Protein AF-A0AAP8HTF0-F1 (afdb_monomer_lite)

Structure (mmCIF, N/CA/C/O backbone):
data_AF-A0AAP8HTF0-F1
#
_entry.id   AF-A0AAP8HTF0-F1
#
loop_
_atom_site.group_PDB
_atom_site.id
_atom_site.type_symbol
_atom_site.label_atom_id
_atom_site.label_alt_id
_atom_site.label_comp_id
_atom_site.label_asym_id
_atom_site.label_entity_id
_atom_site.label_seq_id
_atom_site.pdbx_PDB_ins_code
_atom_site.Cartn_x
_atom_site.Cartn_y
_atom_site.Cartn_z
_atom_site.occupancy
_atom_site.B_iso_or_equiv
_atom_site.auth_seq_id
_atom_site.auth_comp_id
_atom_site.auth_asym_id
_atom_site.auth_atom_id
_atom_site.pdbx_PDB_model_num
ATOM 1 N N . THR A 1 1 ? 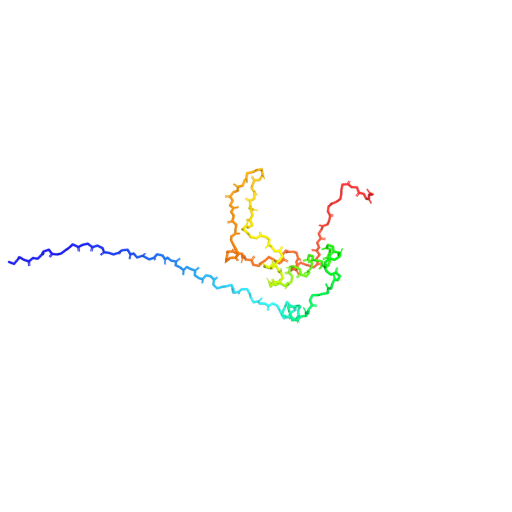-31.927 -19.186 58.341 1.00 35.69 1 THR A N 1
ATOM 2 C CA . THR A 1 1 ? -30.900 -19.758 57.447 1.00 35.69 1 THR A CA 1
ATOM 3 C C . THR A 1 1 ? -31.431 -19.702 56.021 1.00 35.69 1 THR A C 1
ATOM 5 O O . THR A 1 1 ? -31.963 -20.673 55.511 1.00 35.69 1 THR A O 1
ATOM 8 N N . ASP A 1 2 ? -31.581 -18.532 55.402 1.00 37.91 2 ASP A N 1
ATOM 9 C CA . ASP A 1 2 ? -30.536 -17.594 54.945 1.00 37.91 2 ASP A CA 1
ATOM 10 C C . ASP A 1 2 ? -29.545 -18.229 53.964 1.00 37.91 2 ASP A C 1
ATOM 12 O O . ASP A 1 2 ? -28.569 -18.835 54.394 1.00 37.91 2 ASP A O 1
ATOM 16 N N . LYS A 1 3 ? -29.784 -18.068 52.653 1.00 40.88 3 LYS A N 1
ATOM 17 C CA . LYS A 1 3 ? -29.008 -17.164 51.771 1.00 40.88 3 LYS A CA 1
ATOM 18 C C . LYS A 1 3 ? -29.425 -17.320 50.299 1.00 40.88 3 LYS A C 1
ATOM 20 O O . LYS A 1 3 ? -29.260 -18.380 49.708 1.00 40.88 3 LYS A O 1
ATOM 25 N N . LYS A 1 4 ? -29.847 -16.217 49.678 1.00 43.31 4 LYS A N 1
ATOM 26 C CA . LYS A 1 4 ? -29.582 -15.938 48.253 1.00 43.31 4 LYS A CA 1
ATOM 27 C C . LYS A 1 4 ? -28.204 -15.257 48.157 1.00 43.31 4 LYS A C 1
ATOM 29 O O . LYS A 1 4 ? -27.830 -14.555 49.099 1.00 43.31 4 LYS A O 1
ATOM 34 N N . PRO A 1 5 ? -27.458 -15.417 47.053 1.00 44.50 5 PRO A N 1
ATOM 35 C CA . PRO A 1 5 ? -27.151 -14.231 46.238 1.00 44.50 5 PRO A CA 1
ATOM 36 C C . PRO A 1 5 ? -27.349 -14.444 44.723 1.00 44.50 5 PRO A C 1
ATOM 38 O O . PRO A 1 5 ? -27.548 -15.555 44.248 1.00 44.50 5 PRO A O 1
ATOM 41 N N . ALA A 1 6 ? -27.381 -13.317 44.008 1.00 40.03 6 ALA A N 1
ATOM 42 C CA . ALA A 1 6 ? -27.692 -13.133 42.589 1.00 40.03 6 ALA A CA 1
ATOM 43 C C . ALA A 1 6 ? -26.401 -13.050 41.702 1.00 40.03 6 ALA A C 1
ATOM 45 O O . ALA A 1 6 ? -25.457 -13.755 42.037 1.00 40.03 6 ALA A O 1
ATOM 4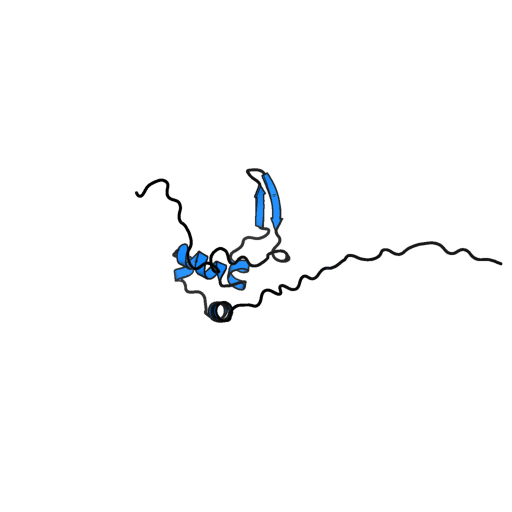6 N N . PRO A 1 7 ? -26.341 -12.296 40.574 1.00 54.53 7 PRO A N 1
ATOM 47 C CA . PRO A 1 7 ? -25.961 -12.742 39.220 1.00 54.53 7 PRO A CA 1
ATOM 48 C C . PRO A 1 7 ? -24.594 -12.183 38.721 1.00 54.53 7 PRO A C 1
ATOM 50 O O . PRO A 1 7 ? -23.860 -11.588 39.503 1.00 54.53 7 PRO A O 1
ATOM 53 N N . ALA A 1 8 ? -24.335 -12.292 37.401 1.00 37.59 8 ALA A N 1
ATOM 54 C CA . ALA A 1 8 ? -23.134 -11.894 36.626 1.00 37.59 8 ALA A CA 1
ATOM 55 C C . ALA A 1 8 ? -22.018 -12.963 36.665 1.00 37.59 8 ALA A C 1
ATOM 57 O O . ALA A 1 8 ? -21.877 -13.652 37.663 1.00 37.59 8 ALA A O 1
ATOM 58 N N . ILE A 1 9 ? -21.254 -13.243 35.601 1.00 38.97 9 ILE A N 1
ATOM 59 C CA . ILE A 1 9 ? -20.339 -12.311 34.933 1.00 38.97 9 ILE A CA 1
ATOM 60 C C . ILE A 1 9 ? -20.060 -12.758 33.488 1.00 38.97 9 ILE A C 1
ATOM 62 O O . ILE A 1 9 ? -19.733 -13.911 33.217 1.00 38.97 9 ILE A O 1
ATOM 66 N N . ASP A 1 10 ? -20.190 -11.779 32.602 1.00 44.19 10 ASP A N 1
ATOM 67 C CA . ASP A 1 10 ? -19.608 -11.641 31.271 1.00 44.19 10 ASP A CA 1
ATOM 68 C C . ASP A 1 10 ? -18.216 -12.298 31.156 1.00 44.19 10 ASP A C 1
ATOM 70 O O . ASP A 1 10 ? -17.317 -12.001 31.943 1.00 44.19 10 ASP A O 1
ATOM 74 N N . SER A 1 11 ? -18.022 -13.202 30.193 1.00 40.41 11 SER A N 1
ATOM 75 C CA . SER A 1 11 ? -16.692 -13.718 29.844 1.00 40.41 11 SER A CA 1
ATOM 76 C C . SER A 1 11 ? -16.354 -13.307 28.423 1.00 40.41 11 SER A C 1
ATOM 78 O O . SER A 1 11 ? -16.525 -14.054 27.465 1.00 40.41 11 SER A O 1
ATOM 80 N N . ALA A 1 12 ? -15.910 -12.053 28.358 1.00 40.00 12 ALA A N 1
ATOM 81 C CA . ALA A 1 12 ? -14.714 -11.604 27.665 1.00 40.00 12 ALA A CA 1
ATOM 82 C C . ALA A 1 12 ? -14.474 -12.208 26.274 1.00 40.00 12 ALA A C 1
ATOM 84 O O . ALA A 1 12 ? -13.890 -13.279 26.114 1.00 40.00 12 ALA A O 1
ATOM 85 N N . SER A 1 13 ? -14.841 -11.413 25.267 1.00 46.22 13 SER A N 1
ATOM 86 C CA . SER A 1 13 ? -13.892 -10.898 24.277 1.00 46.22 13 SER A CA 1
ATOM 87 C C . SER A 1 13 ? -12.667 -11.788 24.079 1.00 46.22 13 SER A C 1
ATOM 89 O O . SER A 1 13 ? -11.641 -11.612 24.735 1.00 46.22 13 SER A O 1
ATOM 91 N N . SER A 1 14 ? -12.769 -12.734 23.147 1.00 37.91 14 SER A N 1
ATOM 92 C CA . SER A 1 14 ? -11.599 -13.399 22.583 1.00 37.91 14 SER A CA 1
ATOM 93 C C . SER A 1 14 ? -10.820 -12.366 21.769 1.00 37.91 14 SER A C 1
ATOM 95 O O . SER A 1 14 ? -10.961 -12.270 20.550 1.00 37.91 14 SER A O 1
ATOM 97 N N . ASP A 1 15 ? -10.041 -11.547 22.474 1.00 42.03 15 ASP A N 1
ATOM 98 C CA . ASP A 1 15 ? -9.039 -10.646 21.924 1.00 42.03 15 ASP A CA 1
ATOM 99 C C . ASP A 1 15 ? -7.942 -11.517 21.314 1.00 42.03 15 ASP A C 1
ATOM 101 O O . ASP A 1 15 ? -6.928 -11.851 21.926 1.00 42.03 15 ASP A O 1
ATOM 105 N N . THR A 1 16 ? -8.211 -12.010 20.106 1.00 44.69 16 THR A N 1
ATOM 106 C CA . THR A 1 16 ? -7.203 -12.713 19.328 1.00 44.69 16 THR A CA 1
ATOM 107 C C . THR A 1 16 ? -6.325 -11.634 18.722 1.00 44.69 16 THR A C 1
ATOM 109 O O . THR A 1 16 ? -6.519 -11.204 17.583 1.00 44.69 16 THR A O 1
ATOM 112 N N . VAL A 1 17 ? -5.354 -11.186 19.515 1.00 46.19 17 VAL A N 1
ATOM 113 C CA . VAL A 1 17 ? -4.145 -10.531 19.029 1.00 46.19 17 VAL A CA 1
ATOM 114 C C . VAL A 1 17 ? -3.443 -11.556 18.140 1.00 46.19 17 VAL A C 1
ATOM 116 O O . VAL A 1 17 ? -2.578 -12.309 18.579 1.00 46.19 17 VAL A O 1
ATOM 119 N N . ILE A 1 18 ? -3.860 -11.637 16.875 1.00 50.62 18 ILE A N 1
ATOM 120 C CA . ILE A 1 18 ? -3.077 -12.305 15.841 1.00 50.62 18 ILE A CA 1
ATOM 121 C C . ILE A 1 18 ? -1.885 -11.383 15.620 1.00 50.62 18 ILE A C 1
ATOM 123 O O . ILE A 1 18 ? -1.930 -10.462 14.803 1.00 50.62 18 ILE A O 1
ATOM 127 N N . ALA A 1 19 ? -0.851 -11.588 16.433 1.00 45.00 19 ALA A N 1
ATOM 128 C CA . ALA A 1 19 ? 0.467 -11.055 16.176 1.00 45.00 19 ALA A CA 1
ATOM 129 C C . ALA A 1 19 ? 0.830 -11.433 14.736 1.00 45.00 19 ALA A C 1
ATOM 131 O O . ALA A 1 19 ? 0.742 -12.602 14.349 1.00 45.00 19 ALA A O 1
ATOM 132 N N . ASP A 1 20 ? 1.156 -10.412 13.948 1.00 48.78 20 ASP A N 1
ATOM 133 C CA . ASP A 1 20 ? 1.561 -10.494 12.550 1.00 48.78 20 ASP A CA 1
ATOM 134 C C . ASP A 1 20 ? 2.840 -11.347 12.481 1.00 48.78 20 ASP A C 1
ATOM 136 O O . ASP A 1 20 ? 3.950 -10.854 12.652 1.00 48.78 20 ASP A O 1
ATOM 140 N N . THR A 1 21 ? 2.664 -12.665 12.374 1.00 46.16 21 THR A N 1
ATOM 141 C CA . THR A 1 21 ? 3.712 -13.693 12.499 1.00 46.16 21 THR A CA 1
ATOM 142 C C . THR A 1 21 ? 4.230 -14.142 11.136 1.00 46.16 21 THR A C 1
ATOM 144 O O . THR A 1 21 ? 4.819 -15.212 11.010 1.00 46.16 21 THR A O 1
ATOM 147 N N . GLN A 1 22 ? 4.043 -13.329 10.093 1.00 56.84 22 GLN A N 1
ATOM 148 C CA . GLN A 1 22 ? 4.747 -13.559 8.836 1.00 56.84 22 GLN A CA 1
ATOM 149 C C . GLN A 1 22 ? 6.175 -13.035 8.995 1.00 56.84 22 GLN A C 1
ATOM 151 O O . GLN A 1 22 ? 6.391 -11.836 9.169 1.00 56.84 22 GLN A O 1
ATOM 156 N N . ALA A 1 23 ? 7.131 -13.965 9.030 1.00 55.50 23 ALA A N 1
ATOM 157 C CA . ALA A 1 23 ? 8.553 -13.663 9.098 1.00 55.50 23 ALA A CA 1
ATOM 158 C C . ALA A 1 23 ? 8.923 -12.703 7.958 1.00 55.50 23 ALA A C 1
ATOM 160 O O . ALA A 1 23 ? 8.642 -12.997 6.799 1.00 55.50 23 ALA A O 1
ATOM 161 N N . MET A 1 24 ? 9.510 -11.554 8.303 1.00 55.34 24 MET A N 1
ATOM 162 C CA . MET A 1 24 ? 10.056 -10.622 7.317 1.00 55.34 24 MET A CA 1
ATOM 163 C C . MET A 1 24 ? 11.218 -11.299 6.595 1.00 55.34 24 MET A C 1
ATOM 165 O O . MET A 1 24 ? 12.131 -11.801 7.259 1.00 55.34 24 MET A O 1
ATOM 169 N N . ASP A 1 25 ? 11.190 -11.296 5.266 1.00 61.47 25 ASP A N 1
ATOM 170 C CA . ASP A 1 25 ? 12.321 -11.768 4.469 1.00 61.47 25 ASP A CA 1
ATOM 171 C C . ASP A 1 25 ? 13.519 -10.817 4.678 1.00 61.47 25 ASP A C 1
ATOM 173 O O . ASP A 1 25 ? 13.357 -9.610 4.882 1.00 61.47 25 ASP A O 1
ATOM 177 N N . SER A 1 26 ? 14.744 -11.342 4.669 1.00 60.38 26 SER A N 1
ATOM 178 C CA . SER A 1 26 ? 15.965 -10.538 4.833 1.00 60.38 26 SER A CA 1
ATOM 179 C C . SER A 1 26 ? 16.114 -9.488 3.726 1.00 60.38 26 SER A C 1
ATOM 181 O O . SER A 1 26 ? 16.704 -8.431 3.944 1.00 60.38 26 SER A O 1
ATOM 183 N N . THR A 1 27 ? 15.535 -9.751 2.554 1.00 59.28 27 THR A N 1
ATOM 184 C CA . THR A 1 27 ? 15.442 -8.801 1.439 1.00 59.28 27 THR A CA 1
ATOM 185 C C . THR A 1 27 ? 14.512 -7.626 1.758 1.00 59.28 27 THR A C 1
ATOM 187 O O . THR A 1 27 ? 14.869 -6.478 1.505 1.00 59.28 27 THR A O 1
ATOM 190 N N . GLU A 1 28 ? 13.364 -7.881 2.389 1.00 61.22 28 GLU A N 1
ATOM 191 C CA . GLU A 1 28 ? 12.408 -6.850 2.814 1.00 61.22 28 GLU A CA 1
ATOM 192 C C . GLU A 1 28 ? 13.004 -5.929 3.885 1.00 61.22 28 GLU A C 1
ATOM 194 O O . GLU A 1 28 ? 12.814 -4.713 3.832 1.00 61.22 28 GLU A O 1
ATOM 199 N N . GLN A 1 29 ? 13.774 -6.486 4.828 1.00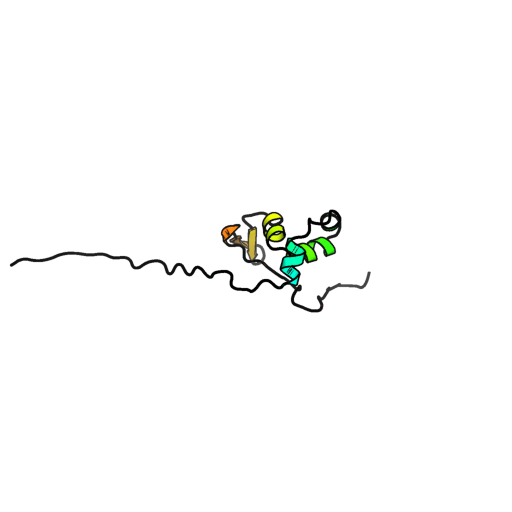 61.59 29 GLN A N 1
ATOM 200 C CA . GLN A 1 29 ? 14.472 -5.692 5.847 1.00 61.59 29 GLN A CA 1
ATOM 201 C C . GLN A 1 29 ? 15.488 -4.730 5.221 1.00 61.59 29 GLN A C 1
ATOM 203 O O . GLN A 1 29 ? 15.505 -3.552 5.570 1.00 61.59 29 GLN A O 1
ATOM 208 N N . LEU A 1 30 ? 16.283 -5.204 4.256 1.00 60.31 30 LEU A N 1
ATOM 209 C CA . LEU A 1 30 ? 17.279 -4.379 3.568 1.00 60.31 30 LEU A CA 1
ATOM 210 C C . LEU A 1 30 ? 16.627 -3.223 2.786 1.00 60.31 30 LEU A C 1
ATOM 212 O O . LEU A 1 30 ? 17.118 -2.096 2.806 1.00 60.31 30 LEU A O 1
ATOM 216 N N . ILE A 1 31 ? 15.499 -3.491 2.121 1.00 63.62 31 ILE A N 1
ATOM 217 C CA . ILE A 1 31 ? 14.753 -2.484 1.353 1.00 63.62 31 ILE A CA 1
ATOM 218 C C . ILE A 1 31 ? 14.132 -1.433 2.287 1.00 63.62 31 ILE A C 1
ATOM 220 O O . ILE A 1 31 ? 14.103 -0.246 1.956 1.00 63.62 31 ILE A O 1
ATOM 224 N N . GLU A 1 32 ? 13.670 -1.832 3.476 1.00 64.50 32 GLU A N 1
ATOM 225 C CA . GLU A 1 32 ? 13.082 -0.913 4.455 1.00 64.50 32 GLU A CA 1
ATOM 226 C C . GLU A 1 32 ? 14.097 0.083 5.051 1.00 64.50 32 GLU A C 1
ATOM 228 O O . GLU A 1 32 ? 13.711 1.196 5.422 1.00 64.50 32 GLU A O 1
ATOM 233 N N . GLU A 1 33 ? 15.381 -0.281 5.122 1.00 62.38 33 GLU A N 1
ATOM 234 C CA . GLU A 1 33 ? 16.454 0.578 5.645 1.00 62.38 33 GLU A CA 1
ATOM 235 C C . GLU A 1 33 ? 16.931 1.646 4.651 1.00 62.38 33 GLU A C 1
ATOM 237 O O . GLU A 1 33 ? 17.479 2.676 5.055 1.00 62.38 33 GLU A O 1
ATOM 242 N N . THR A 1 34 ? 16.703 1.447 3.351 1.00 59.62 34 THR A N 1
ATOM 243 C CA . THR A 1 34 ? 17.134 2.412 2.335 1.00 59.62 34 THR A CA 1
ATOM 244 C C . THR A 1 34 ? 16.169 3.601 2.209 1.00 59.62 34 THR A C 1
ATOM 246 O O . THR A 1 34 ? 14.952 3.412 2.120 1.00 59.62 34 THR A O 1
ATOM 249 N N . PRO A 1 35 ? 16.668 4.857 2.187 1.00 61.41 35 PRO A N 1
ATOM 250 C CA . PRO A 1 35 ? 15.824 6.018 1.936 1.00 61.41 35 PRO A CA 1
ATOM 251 C C . PRO A 1 35 ? 15.245 5.938 0.521 1.00 61.41 35 PRO A C 1
ATOM 253 O O . PRO A 1 35 ? 15.974 5.718 -0.445 1.00 61.41 35 PRO A O 1
ATOM 256 N N . MET A 1 36 ? 13.930 6.134 0.416 1.00 62.59 36 MET A N 1
ATOM 257 C CA . MET A 1 36 ? 13.189 5.977 -0.835 1.00 62.59 36 MET A CA 1
ATOM 258 C C . MET A 1 36 ? 13.811 6.786 -1.985 1.00 62.59 36 MET A C 1
ATOM 260 O O . MET A 1 36 ? 13.958 8.008 -1.852 1.00 62.59 36 MET A O 1
ATOM 264 N N . PRO A 1 37 ? 14.136 6.148 -3.125 1.00 63.44 37 PRO A N 1
ATOM 265 C CA . PRO A 1 37 ? 14.583 6.862 -4.311 1.00 63.44 37 PRO A CA 1
ATOM 266 C C . PRO A 1 37 ? 13.500 7.846 -4.762 1.00 63.44 37 PRO A C 1
ATOM 268 O O . PRO A 1 37 ? 12.339 7.462 -4.887 1.00 63.44 37 PRO A O 1
ATOM 271 N N . LYS A 1 38 ? 13.866 9.099 -5.070 1.00 64.06 38 LYS A N 1
ATOM 272 C CA . LYS A 1 38 ? 12.921 10.089 -5.635 1.00 64.06 38 LYS A CA 1
ATOM 273 C C . LYS A 1 38 ? 12.245 9.590 -6.921 1.00 64.06 38 LYS A C 1
ATOM 275 O O . LYS A 1 38 ? 11.105 9.946 -7.178 1.00 64.06 38 LYS A O 1
ATOM 280 N N . ALA A 1 39 ? 12.926 8.724 -7.674 1.00 58.38 39 ALA A N 1
ATOM 281 C CA . ALA A 1 39 ? 12.411 8.094 -8.889 1.00 58.38 39 ALA A CA 1
ATOM 282 C C . ALA A 1 39 ? 11.189 7.186 -8.647 1.00 58.38 39 ALA A C 1
ATOM 284 O O . ALA A 1 39 ? 10.337 7.066 -9.521 1.00 58.38 39 ALA A O 1
ATOM 285 N N . ALA A 1 40 ? 11.041 6.611 -7.446 1.00 60.78 40 ALA A N 1
ATOM 286 C CA . ALA A 1 40 ? 9.874 5.796 -7.101 1.00 60.78 40 ALA A CA 1
ATOM 287 C C . ALA A 1 40 ? 8.577 6.616 -6.988 1.00 60.78 40 ALA A C 1
ATOM 289 O O . ALA A 1 40 ? 7.503 6.036 -6.895 1.00 60.78 40 ALA A O 1
ATOM 290 N N . ASP A 1 41 ? 8.659 7.949 -6.975 1.00 66.56 41 ASP A N 1
ATOM 291 C CA . ASP A 1 41 ? 7.494 8.828 -7.105 1.00 66.56 41 ASP A CA 1
ATOM 292 C C . ASP A 1 41 ? 7.228 9.246 -8.570 1.00 66.56 41 ASP A C 1
ATOM 294 O O . ASP A 1 41 ? 6.180 9.825 -8.849 1.00 66.56 41 ASP A O 1
ATOM 298 N N . GLU A 1 42 ? 8.136 8.951 -9.511 1.00 76.38 42 GLU A N 1
ATOM 299 C CA . GLU A 1 42 ? 8.030 9.345 -10.926 1.00 76.38 42 GLU A CA 1
ATOM 300 C C . GLU A 1 42 ? 7.509 8.216 -11.832 1.00 76.38 42 GLU A C 1
ATOM 302 O O . GLU A 1 42 ? 6.781 8.493 -12.787 1.00 76.38 42 GLU A O 1
ATOM 307 N N . LEU A 1 43 ? 7.834 6.951 -11.532 1.00 83.88 43 LEU A N 1
ATOM 308 C CA . LEU A 1 43 ? 7.396 5.778 -12.302 1.00 83.88 43 LEU A CA 1
ATOM 309 C C . LEU A 1 43 ? 6.498 4.857 -11.469 1.00 83.88 43 LEU A C 1
ATOM 311 O O . LEU A 1 43 ? 6.823 4.499 -10.338 1.00 83.88 43 LEU A O 1
ATOM 315 N N . PHE A 1 44 ? 5.369 4.436 -12.051 1.00 86.12 44 PHE A N 1
ATOM 316 C CA . PHE A 1 44 ? 4.416 3.554 -11.369 1.00 86.12 44 PHE A CA 1
ATOM 317 C C . PHE A 1 44 ? 5.007 2.174 -11.057 1.00 86.12 44 PHE A C 1
ATOM 319 O O . PHE A 1 44 ? 4.744 1.638 -9.982 1.00 86.12 44 PHE A O 1
ATOM 326 N N . ASP A 1 45 ? 5.819 1.621 -11.959 1.00 86.38 45 ASP A N 1
ATOM 327 C CA . ASP A 1 45 ? 6.430 0.306 -11.760 1.00 86.38 45 ASP A CA 1
ATOM 328 C C . ASP A 1 45 ? 7.357 0.335 -10.535 1.00 86.38 45 ASP A C 1
ATOM 330 O O . ASP A 1 45 ? 7.158 -0.420 -9.582 1.00 86.38 45 ASP A O 1
ATOM 334 N N . ASP A 1 46 ? 8.282 1.296 -10.477 1.00 84.56 46 ASP A N 1
ATOM 335 C CA . ASP A 1 46 ? 9.157 1.487 -9.315 1.00 84.56 46 ASP A CA 1
ATOM 336 C C . ASP A 1 46 ? 8.355 1.755 -8.035 1.00 84.56 46 ASP A C 1
ATOM 338 O O . ASP A 1 46 ? 8.684 1.225 -6.968 1.00 84.56 46 ASP A O 1
ATOM 342 N N . PHE A 1 47 ? 7.278 2.543 -8.120 1.00 87.19 47 PHE A N 1
ATOM 343 C CA . PHE A 1 47 ? 6.392 2.776 -6.984 1.00 87.19 47 PHE A CA 1
ATOM 344 C C . PHE A 1 47 ? 5.807 1.467 -6.446 1.00 87.19 47 PHE A C 1
ATOM 346 O O . PHE A 1 47 ? 5.898 1.213 -5.243 1.00 87.19 47 PHE A O 1
ATOM 353 N N . VAL A 1 48 ? 5.195 0.638 -7.302 1.00 87.75 48 VAL A N 1
ATOM 354 C CA . VAL A 1 48 ? 4.464 -0.555 -6.852 1.00 87.75 48 VAL A CA 1
ATOM 355 C C . VAL A 1 48 ? 5.410 -1.621 -6.293 1.00 87.75 48 VAL A C 1
ATOM 357 O O . VAL A 1 48 ? 5.084 -2.221 -5.266 1.00 87.75 48 VAL A O 1
ATOM 360 N N . PHE A 1 49 ? 6.609 -1.786 -6.867 1.00 85.38 49 PHE A N 1
ATOM 361 C CA . PHE A 1 49 ? 7.641 -2.678 -6.323 1.00 85.38 49 PHE A CA 1
ATOM 362 C C . PHE A 1 49 ? 8.083 -2.241 -4.920 1.00 85.38 49 PHE A C 1
ATOM 364 O O . PHE A 1 49 ? 8.085 -3.042 -3.982 1.00 85.38 49 PHE A O 1
ATOM 371 N N . ASN A 1 50 ? 8.377 -0.951 -4.735 1.00 85.44 50 ASN A N 1
ATOM 372 C CA . ASN A 1 50 ? 8.764 -0.425 -3.426 1.00 85.44 50 ASN A CA 1
ATOM 373 C C . ASN A 1 50 ? 7.605 -0.456 -2.412 1.00 85.44 50 ASN A C 1
ATOM 375 O O . ASN A 1 50 ? 7.814 -0.736 -1.230 1.00 85.44 50 ASN A O 1
ATOM 379 N N . PHE A 1 51 ? 6.373 -0.188 -2.852 1.00 88.81 51 PHE A N 1
ATOM 380 C CA . PHE A 1 51 ? 5.171 -0.209 -2.013 1.00 88.81 51 PHE A CA 1
ATOM 381 C C . PHE A 1 51 ? 4.855 -1.606 -1.474 1.00 88.81 51 PHE A C 1
ATOM 383 O O . PHE A 1 51 ? 4.425 -1.735 -0.327 1.00 88.81 51 PHE A O 1
ATOM 390 N N . ALA A 1 52 ? 5.057 -2.640 -2.290 1.00 88.06 52 ALA A N 1
ATOM 391 C CA . ALA A 1 52 ? 4.826 -4.026 -1.906 1.00 88.06 52 ALA A CA 1
ATOM 392 C C . ALA A 1 52 ? 5.943 -4.592 -1.008 1.00 88.06 52 ALA A C 1
ATOM 394 O O . ALA A 1 52 ? 5.673 -5.457 -0.179 1.00 88.06 52 ALA A O 1
ATOM 395 N N . ALA A 1 53 ? 7.175 -4.087 -1.136 1.00 83.62 53 ALA A N 1
ATOM 396 C CA . ALA A 1 53 ? 8.321 -4.533 -0.340 1.00 83.62 53 ALA A CA 1
ATOM 397 C C . ALA A 1 53 ? 8.472 -3.808 1.013 1.00 83.62 53 ALA A C 1
ATOM 399 O O . ALA A 1 53 ? 9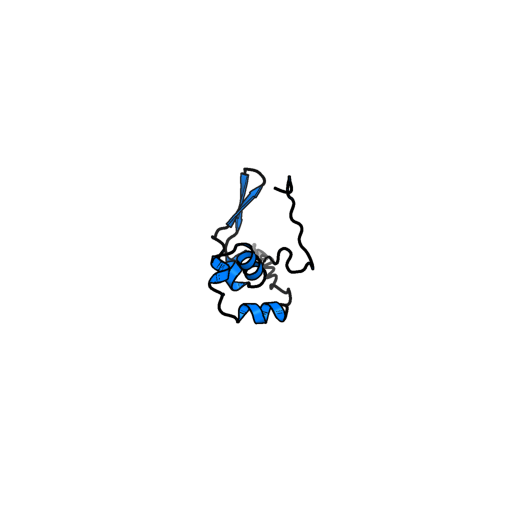.036 -4.367 1.950 1.00 83.62 53 ALA A O 1
ATOM 400 N N . ASN A 1 54 ? 7.984 -2.568 1.150 1.00 85.00 54 ASN A N 1
ATOM 401 C CA . ASN A 1 54 ? 8.215 -1.743 2.340 1.00 85.00 54 ASN A CA 1
ATOM 402 C C . ASN A 1 54 ? 6.924 -1.478 3.136 1.00 85.00 54 ASN A C 1
ATOM 404 O O . ASN A 1 54 ? 6.071 -0.667 2.762 1.00 85.00 54 ASN A O 1
ATOM 408 N N . ARG A 1 55 ? 6.823 -2.092 4.322 1.00 87.19 55 ARG A N 1
ATOM 409 C CA . ARG A 1 55 ? 5.654 -2.005 5.222 1.00 87.19 55 ARG A CA 1
ATOM 410 C C . ARG A 1 55 ? 5.333 -0.572 5.661 1.00 87.19 55 ARG A C 1
ATOM 412 O O . ARG A 1 55 ? 4.160 -0.196 5.769 1.00 87.19 55 ARG A O 1
ATOM 419 N N . LYS A 1 56 ? 6.362 0.229 5.964 1.00 87.62 56 LYS A N 1
ATOM 420 C CA . LYS A 1 56 ? 6.208 1.623 6.416 1.00 87.62 56 LYS A CA 1
ATOM 421 C C . LYS A 1 56 ? 5.735 2.513 5.276 1.00 87.62 56 LYS A C 1
ATOM 423 O O . LYS A 1 56 ? 4.812 3.305 5.478 1.00 87.62 56 LYS A O 1
ATOM 428 N N . LEU A 1 57 ? 6.328 2.348 4.094 1.00 85.94 57 LEU A N 1
ATOM 429 C CA . LEU A 1 57 ? 5.921 3.051 2.882 1.00 85.94 57 LEU A CA 1
ATOM 430 C C . LEU A 1 57 ? 4.474 2.720 2.524 1.00 85.94 57 LEU A C 1
ATOM 432 O O . LEU A 1 57 ? 3.680 3.617 2.251 1.00 85.94 57 LEU A O 1
ATOM 436 N N . GLN A 1 58 ? 4.100 1.446 2.618 1.00 91.06 58 GLN A N 1
ATOM 437 C CA . GLN A 1 58 ? 2.744 1.018 2.331 1.00 91.06 58 GLN A CA 1
ATOM 438 C C . GLN A 1 58 ? 1.724 1.763 3.198 1.00 91.06 58 GLN A C 1
ATOM 440 O O . GLN A 1 58 ? 0.784 2.388 2.708 1.00 91.06 58 GLN A O 1
ATOM 445 N N . LYS A 1 59 ? 1.963 1.789 4.513 1.00 91.44 59 LYS A N 1
ATOM 446 C CA . LYS A 1 59 ? 1.098 2.488 5.471 1.00 91.44 59 LYS A CA 1
ATOM 447 C C . LYS A 1 59 ? 1.120 4.014 5.340 1.00 91.44 59 LYS A C 1
ATOM 449 O O . LYS A 1 59 ? 0.195 4.648 5.853 1.00 91.44 59 LYS A O 1
ATOM 454 N N . SER A 1 60 ? 2.159 4.617 4.759 1.00 90.88 60 SER A N 1
ATOM 455 C CA . SER A 1 60 ? 2.243 6.073 4.566 1.00 90.88 60 SER A CA 1
ATOM 456 C C . SER A 1 60 ? 1.580 6.532 3.268 1.00 90.88 60 SER A C 1
ATOM 458 O O . SER A 1 60 ? 1.037 7.633 3.229 1.00 90.88 60 SER A O 1
ATOM 460 N N . ARG A 1 61 ? 1.577 5.682 2.236 1.00 91.62 61 ARG A N 1
ATOM 461 C CA . ARG A 1 61 ? 1.009 5.981 0.915 1.00 91.62 61 ARG A CA 1
ATOM 462 C C . ARG A 1 61 ? -0.465 5.583 0.768 1.00 91.62 61 ARG A C 1
ATOM 464 O O . ARG A 1 61 ? -1.103 5.994 -0.194 1.00 91.62 61 ARG A O 1
ATOM 471 N N . ILE A 1 62 ? -1.035 4.843 1.724 1.00 94.06 62 ILE A N 1
ATOM 472 C CA . ILE A 1 62 ? -2.479 4.564 1.768 1.00 94.06 62 ILE 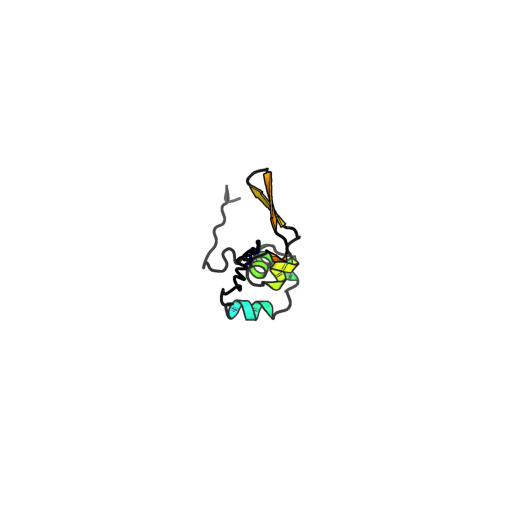A CA 1
ATOM 473 C C . ILE A 1 62 ? -3.235 5.707 2.448 1.00 94.06 62 ILE A C 1
ATOM 475 O O . ILE A 1 62 ? -2.960 6.074 3.594 1.00 94.06 62 ILE A O 1
ATOM 479 N N . VAL A 1 63 ? -4.266 6.208 1.767 1.00 95.38 63 VAL A N 1
ATOM 480 C CA . VAL A 1 63 ? -5.240 7.133 2.351 1.00 95.38 63 VAL A CA 1
ATOM 481 C C . VAL A 1 63 ? -6.224 6.348 3.214 1.00 95.38 63 VAL A C 1
ATOM 483 O O . VAL A 1 63 ? -6.994 5.523 2.720 1.00 95.38 63 VAL A O 1
ATOM 486 N N . PHE A 1 64 ? -6.207 6.617 4.518 1.00 95.94 64 PHE A N 1
ATOM 487 C CA . PHE A 1 64 ? -7.115 6.000 5.480 1.00 95.94 64 PHE A CA 1
ATOM 488 C C . PHE A 1 64 ? -8.262 6.946 5.881 1.00 95.94 64 PHE A C 1
ATOM 490 O O . PHE A 1 64 ? -8.050 8.155 5.967 1.00 95.94 64 PHE A O 1
ATOM 497 N N . PRO A 1 65 ? -9.456 6.408 6.199 1.00 96.56 65 PRO A N 1
ATOM 498 C CA . PRO A 1 65 ? -9.798 4.988 6.162 1.00 96.56 65 PRO A CA 1
ATOM 499 C C . PRO A 1 65 ? -10.058 4.508 4.723 1.00 96.56 65 PRO A C 1
ATOM 501 O O . PRO A 1 65 ? -10.821 5.129 3.987 1.00 96.56 65 PRO A O 1
ATOM 504 N N . LEU A 1 66 ? -9.433 3.395 4.334 1.00 96.88 66 LEU A N 1
ATOM 505 C CA . LEU A 1 66 ? -9.443 2.887 2.964 1.00 96.88 66 LEU A CA 1
ATOM 506 C C . LEU A 1 66 ? -10.840 2.341 2.619 1.00 96.88 66 LEU A C 1
ATOM 508 O O . LEU A 1 66 ? -11.280 1.373 3.255 1.00 96.88 66 LEU A O 1
ATOM 512 N N . PRO A 1 67 ? -11.564 2.929 1.650 1.00 96.75 67 PRO A N 1
ATOM 513 C CA . PRO A 1 67 ? -12.873 2.433 1.253 1.00 96.75 67 PRO A CA 1
ATOM 514 C C . PRO A 1 67 ? -12.743 1.140 0.439 1.00 96.75 67 PRO A C 1
ATOM 516 O O . PRO A 1 67 ? -11.974 1.064 -0.514 1.00 96.75 67 PRO A O 1
ATOM 519 N N . VAL A 1 68 ? -13.528 0.125 0.797 1.00 95.44 68 VAL A N 1
ATOM 520 C CA . VAL A 1 68 ? -13.593 -1.156 0.084 1.00 95.44 68 VAL A CA 1
ATOM 521 C C . VAL A 1 68 ? -14.948 -1.278 -0.590 1.00 95.44 68 VAL A C 1
ATOM 523 O O . VAL A 1 68 ? -15.993 -1.238 0.070 1.00 95.44 68 VAL A O 1
ATOM 526 N N . TYR A 1 69 ? -14.924 -1.457 -1.905 1.00 96.19 69 TYR A N 1
ATOM 527 C CA . TYR A 1 69 ? -16.113 -1.563 -2.737 1.00 96.19 69 TYR A CA 1
ATOM 528 C C . TYR A 1 69 ? -16.331 -3.005 -3.189 1.00 96.19 69 TYR A C 1
ATOM 530 O O . TYR A 1 69 ? -15.393 -3.689 -3.584 1.00 96.19 69 TYR A O 1
ATOM 538 N N . HIS A 1 70 ? -17.586 -3.452 -3.163 1.00 95.44 70 HIS A N 1
ATOM 539 C CA . HIS A 1 70 ? -18.024 -4.665 -3.849 1.00 95.44 70 HIS A CA 1
ATOM 540 C C . HIS A 1 70 ? -18.948 -4.237 -4.991 1.00 95.44 70 HIS A C 1
ATOM 542 O O . HIS A 1 70 ? -20.072 -3.769 -4.774 1.00 95.44 70 HIS A O 1
ATOM 548 N N . GLY A 1 71 ? -18.434 -4.312 -6.221 1.00 93.62 71 GLY A N 1
ATOM 549 C CA . GLY A 1 71 ? -19.051 -3.655 -7.371 1.00 93.62 71 GLY A CA 1
ATOM 550 C C . GLY A 1 71 ? -19.114 -2.139 -7.157 1.00 93.62 71 GLY A C 1
ATOM 551 O O . GLY A 1 71 ? -18.108 -1.508 -6.856 1.00 93.62 71 GLY A O 1
ATOM 552 N N . LYS A 1 72 ? -20.309 -1.550 -7.269 1.00 93.94 72 LYS A N 1
ATOM 553 C CA . LYS A 1 72 ? -20.525 -0.101 -7.071 1.00 93.94 72 LYS A CA 1
ATOM 554 C C . LYS A 1 72 ? -20.894 0.286 -5.631 1.00 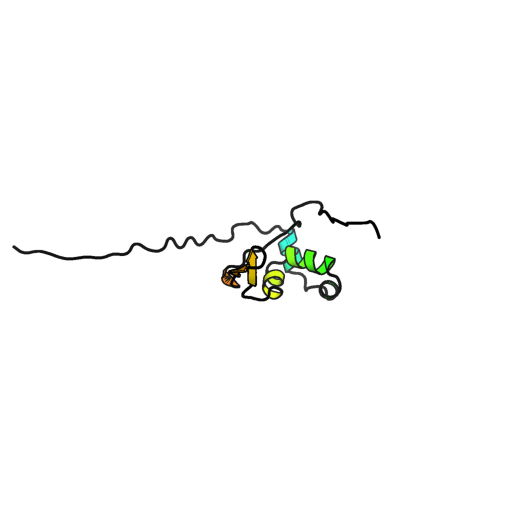93.94 72 LYS A C 1
ATOM 556 O O . LYS A 1 72 ? -21.131 1.459 -5.361 1.00 93.94 72 LYS A O 1
ATOM 561 N N . LYS A 1 73 ? -20.993 -0.677 -4.706 1.00 96.00 73 LYS A N 1
ATOM 562 C CA . LYS A 1 73 ? -21.431 -0.430 -3.323 1.00 96.00 73 LYS A CA 1
ATOM 563 C C . LYS A 1 73 ? -20.238 -0.393 -2.376 1.00 96.00 73 LYS A C 1
ATOM 565 O O . LYS A 1 73 ? -19.426 -1.317 -2.365 1.00 96.00 73 LYS A O 1
ATOM 570 N N . LEU A 1 74 ? -20.167 0.652 -1.553 1.00 95.81 74 LEU A N 1
ATOM 571 C CA . LEU A 1 74 ? -19.224 0.715 -0.440 1.00 95.81 74 LEU A CA 1
ATOM 572 C C . LEU A 1 74 ? -19.613 -0.353 0.590 1.00 95.81 74 LEU A C 1
ATOM 574 O O . LEU A 1 74 ? -20.700 -0.297 1.157 1.00 95.81 74 LEU A O 1
ATOM 578 N N . SER A 1 75 ? -18.735 -1.327 0.810 1.00 95.75 75 SER A N 1
ATOM 579 C CA . SER A 1 75 ? -18.977 -2.441 1.729 1.00 95.75 75 SER A CA 1
ATOM 580 C C . SER A 1 75 ? -18.407 -2.176 3.115 1.00 95.75 75 SER A C 1
ATOM 582 O O . SER A 1 75 ? -19.063 -2.461 4.112 1.00 95.75 75 SER A O 1
ATOM 584 N N . LYS A 1 76 ? -17.190 -1.628 3.191 1.00 96.06 76 LYS A N 1
ATOM 585 C CA . LYS A 1 76 ? -16.518 -1.329 4.459 1.00 96.06 76 LYS A CA 1
ATOM 586 C C . LYS A 1 76 ? -15.457 -0.251 4.287 1.00 96.06 76 LYS A C 1
ATOM 588 O O . LYS A 1 76 ? -15.085 0.102 3.169 1.00 96.06 76 LYS A O 1
ATOM 593 N N . LYS A 1 77 ? -14.954 0.248 5.412 1.00 97.38 77 LYS A N 1
ATOM 594 C CA . LYS A 1 77 ? -13.796 1.138 5.481 1.00 97.38 77 LYS A CA 1
ATOM 595 C C . LYS A 1 77 ? -12.748 0.507 6.394 1.00 97.38 77 LYS A C 1
ATOM 597 O O . LYS A 1 77 ? -13.075 0.118 7.511 1.00 97.38 77 LYS A O 1
ATOM 602 N N . ILE A 1 78 ? -11.517 0.367 5.913 1.00 96.69 78 ILE A N 1
ATOM 603 C CA . ILE A 1 78 ? -10.408 -0.204 6.685 1.00 96.69 78 ILE A CA 1
ATOM 604 C C . ILE A 1 78 ? -9.654 0.945 7.348 1.00 96.69 78 ILE A C 1
ATOM 606 O O . ILE A 1 78 ? -9.171 1.851 6.677 1.00 96.69 78 ILE A O 1
ATOM 610 N N . GLU A 1 79 ? -9.551 0.924 8.671 1.00 97.00 79 GLU A N 1
ATOM 611 C CA . GLU A 1 79 ? -8.731 1.886 9.409 1.00 97.00 79 GLU A CA 1
ATOM 612 C C . GLU A 1 79 ? -7.252 1.495 9.371 1.00 97.00 79 GLU A C 1
ATOM 614 O O . GLU A 1 79 ? -6.915 0.318 9.250 1.00 97.00 79 GLU A O 1
ATOM 619 N N . LYS A 1 80 ? -6.360 2.471 9.576 1.00 94.50 80 LYS A N 1
ATOM 620 C CA . LYS A 1 80 ? -4.904 2.260 9.550 1.00 94.50 80 LYS A CA 1
ATOM 621 C C . LYS A 1 80 ? -4.429 1.140 10.486 1.00 94.50 80 LYS A C 1
ATOM 623 O O . LYS A 1 80 ? -3.507 0.409 10.138 1.00 94.50 80 LYS A O 1
ATOM 628 N N . LYS A 1 81 ? -5.072 0.977 11.650 1.00 93.81 81 LYS A N 1
ATOM 629 C CA . LYS A 1 81 ? -4.765 -0.093 12.619 1.00 93.81 81 LYS A CA 1
ATOM 630 C C . LYS A 1 81 ? -5.168 -1.496 12.152 1.00 93.81 81 LYS A C 1
ATOM 632 O O . LYS A 1 81 ? -4.577 -2.467 12.601 1.00 93.81 81 LYS A O 1
ATOM 637 N N . HIS A 1 82 ? -6.146 -1.599 11.255 1.00 94.25 82 HIS A N 1
ATOM 638 C CA . HIS A 1 82 ? -6.636 -2.867 10.709 1.00 94.25 82 HIS A CA 1
ATOM 639 C C . HIS A 1 82 ? -5.997 -3.203 9.350 1.00 94.25 82 HIS A C 1
ATOM 641 O O . HIS A 1 82 ? -6.382 -4.186 8.718 1.00 94.25 82 HIS A O 1
ATOM 647 N N . TRP A 1 83 ? -5.047 -2.384 8.882 1.00 93.94 83 TRP A N 1
ATOM 648 C CA . TRP A 1 83 ? -4.295 -2.648 7.661 1.00 93.94 83 TRP A CA 1
ATOM 649 C C . TRP A 1 83 ? -3.311 -3.800 7.871 1.00 93.94 83 TRP A C 1
ATOM 651 O O . TRP A 1 83 ? -2.429 -3.722 8.731 1.00 93.94 83 TRP A O 1
ATOM 661 N N . LYS A 1 84 ? -3.450 -4.839 7.047 1.00 91.25 84 LYS A N 1
ATOM 662 C CA . LYS A 1 84 ? -2.480 -5.928 6.918 1.00 91.25 84 LYS A CA 1
ATOM 663 C C . LYS A 1 84 ? -1.585 -5.625 5.728 1.00 91.25 84 LYS A C 1
ATOM 665 O O . LYS A 1 84 ? -2.089 -5.139 4.720 1.00 91.25 84 LYS A O 1
ATOM 670 N N . VAL A 1 85 ? -0.286 -5.869 5.870 1.00 87.94 85 VAL A N 1
ATOM 671 C CA . VAL A 1 85 ? 0.649 -5.598 4.777 1.00 87.94 85 VAL A CA 1
ATOM 672 C C . VAL A 1 85 ? 0.351 -6.524 3.609 1.00 87.94 85 VAL A C 1
ATOM 674 O O . VAL A 1 85 ? 0.198 -7.728 3.802 1.00 87.94 85 VAL A O 1
ATOM 677 N N . GLU A 1 86 ? 0.252 -5.938 2.421 1.00 86.44 86 GLU A N 1
ATOM 678 C CA . GLU A 1 86 ? -0.021 -6.663 1.185 1.00 86.44 86 GLU A CA 1
ATOM 679 C C . GLU A 1 86 ? 1.241 -6.735 0.325 1.00 86.44 86 GLU A C 1
ATOM 681 O O . GLU A 1 86 ? 1.820 -5.705 -0.009 1.00 86.44 86 GLU A O 1
ATOM 686 N N . HIS A 1 87 ? 1.660 -7.944 -0.038 1.00 85.19 87 HIS A N 1
ATOM 687 C CA . HIS A 1 87 ? 2.884 -8.164 -0.814 1.00 85.19 87 HIS A CA 1
ATOM 688 C C . HIS A 1 87 ? 2.589 -8.380 -2.309 1.00 85.19 87 HIS A C 1
ATOM 690 O O . HIS A 1 87 ? 3.519 -8.535 -3.097 1.00 85.19 87 HIS A O 1
ATOM 696 N N . PHE A 1 88 ? 1.316 -8.369 -2.725 1.00 86.25 88 PHE A N 1
ATOM 697 C CA . PHE A 1 88 ? 0.888 -8.520 -4.119 1.00 86.25 88 PHE A CA 1
ATOM 698 C C . PHE A 1 88 ? 1.568 -9.721 -4.806 1.00 86.25 88 PHE A C 1
ATOM 700 O O . PHE A 1 88 ? 1.520 -10.846 -4.311 1.00 86.25 88 PHE A O 1
ATOM 707 N N . PHE A 1 89 ? 2.201 -9.480 -5.954 1.00 82.94 89 PHE A N 1
ATOM 708 C CA . PHE A 1 89 ? 2.917 -10.461 -6.761 1.00 82.94 89 PHE A CA 1
ATOM 709 C C . PHE A 1 89 ? 4.403 -10.573 -6.389 1.00 82.94 89 PHE A C 1
ATOM 711 O O . PHE A 1 89 ? 5.117 -11.323 -7.036 1.00 82.94 89 PHE A O 1
ATOM 718 N N . MET A 1 90 ? 4.891 -9.892 -5.341 1.00 81.31 90 MET A N 1
ATOM 719 C CA . MET A 1 90 ? 6.325 -9.892 -4.990 1.00 81.31 90 MET A CA 1
ATOM 720 C C . MET A 1 90 ? 6.863 -11.262 -4.575 1.00 81.31 90 MET A C 1
ATOM 722 O O . MET A 1 90 ? 8.063 -11.495 -4.634 1.00 81.31 90 MET A O 1
ATOM 726 N N . ARG A 1 91 ? 5.983 -12.172 -4.141 1.00 81.81 91 ARG A N 1
ATOM 727 C CA . ARG A 1 91 ? 6.348 -13.561 -3.811 1.00 81.81 91 ARG A CA 1
ATOM 728 C C . ARG A 1 91 ? 6.319 -14.492 -5.027 1.00 81.81 91 ARG A C 1
ATOM 730 O O . ARG A 1 91 ? 6.520 -15.692 -4.871 1.00 81.81 91 ARG A O 1
ATOM 737 N N . GLN A 1 92 ? 5.983 -13.968 -6.201 1.00 84.19 92 GLN A N 1
ATOM 738 C CA . GLN A 1 92 ? 5.934 -14.699 -7.460 1.00 84.19 92 GLN A CA 1
ATOM 739 C C . GLN A 1 92 ? 7.111 -14.259 -8.332 1.00 84.19 92 GLN A C 1
ATOM 741 O O . GLN A 1 92 ? 7.468 -13.085 -8.349 1.00 84.19 92 GLN A O 1
ATOM 746 N N . ASP A 1 93 ? 7.675 -15.189 -9.101 1.00 82.31 93 ASP A N 1
ATOM 747 C CA . ASP A 1 93 ? 8.808 -14.894 -9.992 1.00 82.31 93 ASP A CA 1
ATOM 748 C C . ASP A 1 93 ? 8.404 -14.064 -11.227 1.00 82.31 93 ASP A C 1
ATOM 750 O O . ASP A 1 93 ? 9.256 -13.566 -11.961 1.00 82.31 93 ASP A O 1
ATOM 754 N N . TYR A 1 94 ? 7.102 -13.938 -11.495 1.00 86.56 94 TYR A N 1
ATOM 755 C CA . TYR A 1 94 ? 6.555 -13.209 -12.635 1.00 86.56 94 TYR A CA 1
ATOM 756 C C . TYR A 1 94 ? 5.170 -12.635 -12.315 1.00 86.56 94 TYR A C 1
ATOM 758 O O . TYR A 1 94 ? 4.465 -13.121 -11.433 1.00 86.56 94 TYR A O 1
ATOM 766 N N . TYR A 1 95 ? 4.755 -11.627 -13.082 1.00 87.75 95 TYR A N 1
ATOM 767 C CA . TYR A 1 95 ? 3.394 -11.091 -13.086 1.00 87.75 95 TYR A CA 1
ATOM 768 C C . TYR A 1 95 ? 2.858 -11.045 -14.522 1.00 87.75 95 TYR A C 1
ATOM 770 O O . TYR A 1 95 ? 3.618 -11.073 -15.488 1.00 87.75 95 TYR A O 1
ATOM 778 N N . THR A 1 96 ? 1.533 -11.024 -14.672 1.00 91.38 96 THR A N 1
ATOM 779 C CA . THR A 1 96 ? 0.873 -11.014 -15.986 1.00 91.38 96 THR A CA 1
ATOM 780 C C . THR A 1 96 ? 0.281 -9.642 -16.274 1.00 91.38 96 THR A C 1
ATOM 782 O O . THR A 1 96 ? -0.409 -9.075 -15.428 1.00 91.38 96 THR A O 1
ATOM 785 N N . LEU A 1 97 ? 0.500 -9.143 -17.490 1.00 90.50 97 LEU A N 1
ATOM 786 C CA . LEU A 1 97 ? -0.182 -7.974 -18.040 1.00 90.50 97 LEU A CA 1
ATOM 787 C C . LEU A 1 97 ? -1.176 -8.441 -19.102 1.00 90.50 97 LEU A C 1
ATOM 789 O O . LEU A 1 97 ? -0.814 -9.182 -20.013 1.00 90.50 97 LEU A O 1
ATOM 793 N N . ILE A 1 98 ? -2.431 -8.019 -18.968 1.00 93.38 98 ILE A N 1
ATOM 794 C CA . ILE A 1 98 ? -3.489 -8.314 -19.935 1.00 93.38 98 ILE A CA 1
ATOM 795 C C . ILE A 1 98 ? -3.706 -7.052 -20.762 1.00 93.38 98 ILE A C 1
ATOM 797 O O . ILE A 1 98 ? -4.010 -5.995 -20.213 1.00 93.38 98 ILE A O 1
ATOM 801 N N . LEU A 1 99 ? -3.529 -7.176 -22.073 1.00 93.44 99 LEU A N 1
ATOM 802 C CA . LEU A 1 99 ? -3.697 -6.103 -23.043 1.00 93.44 99 LEU A CA 1
ATOM 803 C C . LEU A 1 99 ? -4.711 -6.569 -24.087 1.00 93.44 99 LEU A C 1
ATOM 805 O O . LEU A 1 99 ? -4.597 -7.684 -24.598 1.00 93.44 99 LEU A O 1
ATOM 809 N N . ASP A 1 100 ? -5.682 -5.721 -24.420 1.00 94.00 100 ASP A N 1
ATOM 810 C CA . ASP A 1 100 ? -6.675 -6.043 -25.454 1.00 94.00 100 ASP A CA 1
ATOM 811 C C . ASP A 1 100 ? -6.035 -6.119 -26.851 1.00 94.00 100 ASP A C 1
ATOM 813 O O . ASP A 1 100 ? -6.515 -6.821 -27.741 1.00 94.00 100 ASP A O 1
ATOM 817 N N . ASN A 1 101 ? -4.938 -5.387 -27.054 1.00 91.88 101 ASN A N 1
ATOM 818 C CA . ASN A 1 101 ? -4.170 -5.353 -28.288 1.00 91.88 101 ASN A CA 1
ATOM 819 C C . ASN A 1 101 ? -2.678 -5.099 -27.979 1.00 91.88 101 ASN A C 1
ATOM 821 O O . ASN A 1 101 ? -2.293 -4.800 -26.855 1.00 91.88 101 ASN A O 1
ATOM 825 N N . GLN A 1 102 ? -1.819 -5.193 -28.991 1.00 87.56 102 GLN A N 1
ATOM 826 C CA . GLN A 1 102 ? -0.384 -4.922 -28.842 1.00 87.56 102 GLN A CA 1
ATOM 827 C C . GLN A 1 102 ? -0.024 -3.420 -28.947 1.00 87.56 102 GLN A C 1
ATOM 829 O O . GLN A 1 102 ? 1.150 -3.075 -28.836 1.00 87.56 102 GLN A O 1
ATOM 834 N N . LYS A 1 103 ? -0.983 -2.537 -29.252 1.00 76.75 103 LYS A N 1
ATOM 835 C CA . LYS A 1 103 ? -0.728 -1.172 -29.742 1.00 76.75 103 LYS A CA 1
ATOM 836 C C . LYS A 1 103 ? -1.371 -0.091 -28.890 1.00 76.75 103 LYS A C 1
ATOM 838 O O . LYS A 1 103 ? -2.616 -0.102 -28.792 1.00 76.75 103 LYS A O 1
#

Foldseek 3Di:
DDDDDDDDDDDDDPPPPPPPPDDQDPQLVVLQPDDDDPCLVVDVVSVLQSLLSHPVNVLVPDDPQCFDDDVPDGDDTRGSVNDDRHNDCVVPPDDDDDDPDPD

pLDDT: mean 74.79, std 20.08, range [35.69, 97.38]

Organism: Escherichia coli (NCBI:txid562)

Secondary structure (DSSP, 8-state):
----------------------PPPHHHHHHHHSPPPGGGGT-HHHHHHHHHH-HHHHHHHS-SSEEEEETTEEEEEE-GGGPPP--TTTTSS------SS--

Radius of gyration: 22.58 Å; chains: 1; bounding box: 48×30×87 Å

InterPro domains:
  IPR025590 Domain of unknown function DUF4348 [PF14254] (24-103)

Sequence (103 aa):
TDKKPAPAIDSASSDTVIADTQAMDSTEQLIEETPMPKAADELFDDFVFNFAANRKLQKSRIVFPLPVYHGKKLSKKIEKKHWKVEHFFMRQDYYTLILDNQK